Protein AF-A0A7W4KR36-F1 (afdb_monomer_lite)

Radius of gyration: 15.36 Å; chains: 1; bounding box: 35×34×39 Å

Foldseek 3Di:
DDDDDPVCVLVVLQVVQWDWDQDPVRDIDIDGDPDDPSPRVVVPVVVVVCCVVPPDPPPDDDDPDDDDDD

pLDDT: mean 73.07, std 14.58, range [39.0, 94.44]

Structure (mmCIF, N/CA/C/O backbone):
data_AF-A0A7W4KR36-F1
#
_entry.id   AF-A0A7W4KR36-F1
#
loop_
_atom_site.group_PDB
_atom_site.id
_atom_site.type_symbol
_atom_site.label_atom_id
_atom_site.label_alt_id
_atom_site.label_comp_id
_atom_site.label_asym_id
_atom_site.label_entity_id
_atom_site.label_seq_id
_atom_site.pdbx_PDB_ins_code
_atom_site.Cartn_x
_atom_site.Cartn_y
_atom_site.Cartn_z
_atom_site.occupancy
_atom_site.B_iso_or_equiv
_atom_site.auth_seq_id
_atom_site.auth_comp_id
_atom_site.auth_asym_id
_atom_site.auth_atom_id
_atom_site.pdbx_PDB_model_num
ATOM 1 N N . ARG A 1 1 ? -9.657 10.110 -12.373 1.00 60.75 1 ARG A N 1
ATOM 2 C CA . ARG A 1 1 ? -9.304 8.972 -13.256 1.00 60.75 1 ARG A CA 1
ATOM 3 C C . ARG A 1 1 ? -7.810 8.772 -13.116 1.00 60.75 1 ARG A C 1
ATOM 5 O O . ARG A 1 1 ? -7.102 9.757 -13.243 1.00 60.75 1 ARG A O 1
ATOM 12 N N . TRP A 1 2 ? -7.358 7.570 -12.776 1.00 58.72 2 TRP A N 1
ATOM 13 C CA . TRP A 1 2 ? -5.927 7.279 -12.704 1.00 58.72 2 TRP A CA 1
ATOM 14 C C . TRP A 1 2 ? -5.418 6.998 -14.122 1.00 58.72 2 TRP A C 1
ATOM 16 O O . TRP A 1 2 ? -6.072 6.257 -14.862 1.00 58.72 2 TRP A O 1
ATOM 26 N N . GLU A 1 3 ? -4.322 7.633 -14.520 1.00 75.00 3 GLU A N 1
ATOM 27 C CA . GLU A 1 3 ? -3.662 7.417 -15.809 1.00 75.00 3 GLU A CA 1
ATOM 28 C C . GLU A 1 3 ? -2.404 6.585 -15.568 1.00 75.00 3 GLU A C 1
ATOM 30 O O . GLU A 1 3 ? -1.639 6.872 -14.651 1.00 75.00 3 GLU A O 1
ATOM 35 N N . TYR A 1 4 ? -2.240 5.515 -16.340 1.00 70.69 4 TYR A N 1
ATOM 36 C CA . TYR A 1 4 ? -1.138 4.566 -16.220 1.00 70.69 4 TYR A CA 1
ATOM 37 C C . TYR A 1 4 ? -0.810 4.000 -17.601 1.00 70.69 4 TYR A C 1
ATOM 39 O O . TYR A 1 4 ? -1.680 3.954 -18.480 1.00 70.69 4 TYR A O 1
ATOM 47 N N . ASP A 1 5 ? 0.440 3.581 -17.795 1.00 76.50 5 ASP A N 1
ATOM 48 C CA . ASP A 1 5 ? 0.852 2.917 -19.028 1.00 76.50 5 ASP A CA 1
ATOM 49 C C . ASP A 1 5 ? 0.090 1.592 -19.181 1.00 76.50 5 ASP A C 1
ATOM 51 O O . ASP A 1 5 ? -0.125 0.854 -18.220 1.00 76.50 5 ASP A O 1
ATOM 55 N N . ARG A 1 6 ? -0.319 1.259 -20.406 1.00 67.81 6 ARG A N 1
ATOM 56 C CA . ARG A 1 6 ? -1.027 0.014 -20.724 1.00 67.81 6 ARG A CA 1
ATOM 57 C C . ARG A 1 6 ? -0.259 -1.233 -20.264 1.00 67.81 6 ARG A C 1
ATOM 59 O O . ARG A 1 6 ? -0.905 -2.254 -20.018 1.00 67.81 6 ARG A O 1
ATOM 66 N N . ALA A 1 7 ? 1.069 -1.163 -20.176 1.00 76.00 7 ALA A N 1
ATOM 67 C CA . ALA A 1 7 ? 1.909 -2.251 -19.679 1.00 76.00 7 ALA A CA 1
ATOM 68 C C . ALA A 1 7 ? 1.765 -2.494 -18.159 1.00 76.00 7 ALA A C 1
ATOM 70 O O . ALA A 1 7 ? 1.862 -3.634 -17.716 1.00 76.00 7 ALA A O 1
ATOM 71 N N . GLU A 1 8 ? 1.417 -1.475 -17.369 1.00 76.62 8 GLU A N 1
ATOM 72 C CA . GLU A 1 8 ? 1.451 -1.484 -15.890 1.00 76.62 8 GLU A CA 1
ATOM 73 C C . GLU A 1 8 ? 0.154 -2.003 -15.238 1.00 76.62 8 GLU A C 1
ATOM 75 O O . GLU A 1 8 ? -0.258 -1.603 -14.144 1.00 76.62 8 GLU A O 1
ATOM 80 N N . ARG A 1 9 ? -0.553 -2.902 -15.926 1.00 81.00 9 ARG A N 1
ATOM 81 C CA . ARG A 1 9 ? -1.866 -3.408 -15.488 1.00 81.00 9 ARG A CA 1
ATOM 82 C C . ARG A 1 9 ? -1.811 -4.170 -14.167 1.00 81.00 9 ARG A C 1
ATOM 84 O O . ARG A 1 9 ? -2.767 -4.101 -13.396 1.00 81.00 9 ARG A O 1
ATOM 91 N N . GLU A 1 10 ? -0.717 -4.878 -13.918 1.00 80.00 10 GLU A N 1
ATOM 92 C CA . GLU A 1 10 ? -0.519 -5.664 -12.698 1.00 80.00 10 GLU A CA 1
ATOM 93 C C . GLU A 1 10 ? -0.338 -4.762 -11.475 1.00 80.00 10 GLU A C 1
ATOM 95 O O . GLU A 1 10 ? -0.960 -5.002 -10.440 1.00 80.00 10 GLU A O 1
ATOM 100 N N . LEU A 1 11 ? 0.399 -3.656 -11.621 1.00 80.56 11 LEU A N 1
ATOM 101 C CA . LEU A 1 11 ? 0.567 -2.649 -10.574 1.00 80.56 11 LEU A CA 1
ATOM 102 C C . LEU A 1 11 ? -0.767 -1.985 -10.217 1.00 80.56 11 LEU A C 1
ATOM 104 O O . LEU A 1 11 ? -1.119 -1.836 -9.048 1.00 80.56 11 LEU A O 1
ATOM 108 N N . VAL A 1 12 ? -1.572 -1.639 -11.219 1.00 84.31 12 VAL A N 1
ATOM 109 C CA . VAL A 1 12 ? -2.896 -1.053 -10.974 1.00 84.31 12 VAL A CA 1
ATOM 110 C C . VAL A 1 12 ? -3.845 -2.051 -10.314 1.00 84.31 12 VAL A C 1
ATOM 112 O O . VAL A 1 12 ? -4.592 -1.684 -9.404 1.00 84.31 12 VAL A O 1
ATOM 115 N N . ALA A 1 13 ? -3.820 -3.316 -10.735 1.00 83.06 13 ALA A N 1
ATOM 116 C CA . ALA A 1 13 ? -4.590 -4.372 -10.085 1.00 83.06 13 ALA A CA 1
ATOM 117 C C . ALA A 1 13 ? -4.160 -4.568 -8.618 1.00 83.06 13 ALA A C 1
ATOM 119 O O . ALA A 1 13 ? -5.026 -4.719 -7.755 1.00 83.06 13 ALA A O 1
ATOM 120 N N . ALA A 1 14 ? -2.855 -4.484 -8.336 1.00 83.31 14 ALA A N 1
ATOM 121 C CA . ALA A 1 14 ? -2.279 -4.531 -6.994 1.00 83.31 14 ALA A CA 1
ATOM 122 C C . ALA A 1 14 ? -2.870 -3.461 -6.074 1.00 83.31 14 ALA A C 1
ATOM 124 O O . ALA A 1 14 ? -3.426 -3.774 -5.021 1.00 83.31 14 ALA A O 1
ATOM 125 N N . PHE A 1 15 ? -2.799 -2.195 -6.492 1.00 84.75 15 PHE A N 1
ATOM 126 C CA . PHE A 1 15 ? -3.281 -1.075 -5.684 1.00 84.75 15 PHE A CA 1
ATOM 127 C C . PHE A 1 15 ? -4.804 -1.069 -5.525 1.00 84.75 15 PHE A C 1
ATOM 129 O O . PHE A 1 15 ? -5.298 -0.736 -4.450 1.00 84.75 15 PHE A O 1
ATOM 136 N N . ASN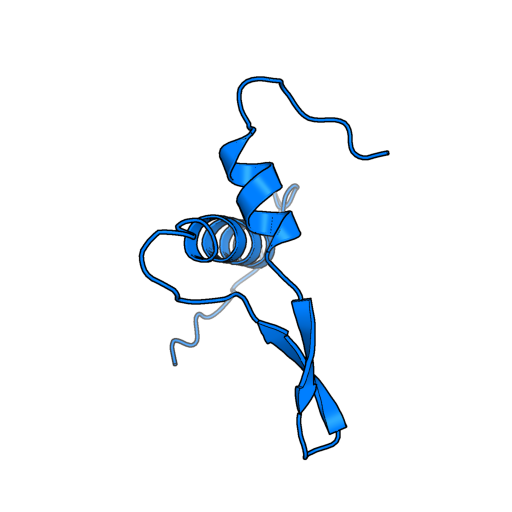 A 1 16 ? -5.559 -1.493 -6.544 1.00 85.12 16 ASN A N 1
ATOM 137 C CA . ASN A 1 16 ? -7.019 -1.606 -6.443 1.00 85.12 16 ASN A CA 1
ATOM 138 C C . ASN A 1 16 ? -7.478 -2.676 -5.437 1.00 85.12 16 ASN A C 1
ATOM 140 O O . ASN A 1 16 ? -8.610 -2.615 -4.960 1.00 85.12 16 ASN A O 1
ATOM 144 N N . ALA A 1 17 ? -6.624 -3.650 -5.116 1.00 83.69 17 ALA A N 1
ATOM 145 C CA . ALA A 1 17 ? -6.917 -4.671 -4.115 1.00 83.69 17 ALA A CA 1
ATOM 146 C C . ALA A 1 17 ? -6.676 -4.195 -2.668 1.00 83.69 17 ALA A C 1
ATOM 148 O O . ALA A 1 17 ? -7.110 -4.868 -1.729 1.00 83.69 17 ALA A O 1
ATOM 149 N N . VAL A 1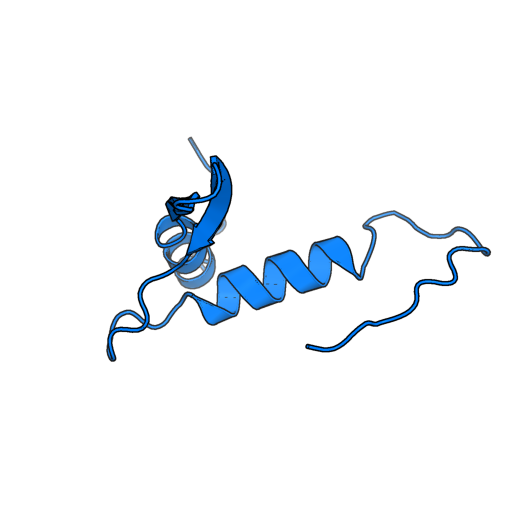 18 ? -5.994 -3.059 -2.470 1.00 86.31 18 VAL A N 1
ATOM 150 C CA . VAL A 1 18 ? -5.721 -2.497 -1.141 1.00 86.31 18 VAL A CA 1
ATOM 151 C C . VAL A 1 18 ? -6.980 -1.832 -0.596 1.00 86.31 18 VAL A C 1
ATOM 153 O O . VAL A 1 18 ? -7.521 -0.897 -1.188 1.00 86.31 18 VAL A O 1
ATOM 156 N N . ARG A 1 19 ? -7.432 -2.273 0.580 1.00 87.44 19 ARG A N 1
ATOM 157 C CA . ARG A 1 19 ? -8.591 -1.700 1.272 1.00 87.44 19 ARG A CA 1
ATOM 158 C C . ARG A 1 19 ? -8.207 -1.111 2.619 1.00 87.44 19 ARG A C 1
ATOM 160 O O . ARG A 1 19 ? -7.412 -1.674 3.365 1.00 87.44 19 ARG A O 1
ATOM 167 N N . LYS A 1 20 ? -8.822 0.024 2.945 1.00 90.25 20 LYS A N 1
ATOM 168 C CA . LYS A 1 20 ? -8.723 0.656 4.260 1.00 90.25 20 LYS A CA 1
ATOM 169 C C . LYS A 1 20 ? -9.601 -0.094 5.257 1.00 90.25 20 LYS A C 1
ATOM 171 O O . LYS A 1 20 ? -10.795 -0.266 5.017 1.00 90.25 20 LYS A O 1
ATOM 176 N N . VAL A 1 21 ? -9.034 -0.466 6.395 1.00 90.19 21 VAL A N 1
ATOM 177 C CA . VAL A 1 21 ? -9.722 -1.184 7.470 1.00 90.19 21 VAL A CA 1
ATOM 178 C C . VAL A 1 21 ? -9.505 -0.471 8.789 1.00 90.19 21 VAL A C 1
ATOM 180 O O . VAL A 1 21 ? -8.444 0.089 9.055 1.00 90.19 21 VAL A O 1
ATOM 183 N N . LYS A 1 22 ? -10.542 -0.457 9.623 1.00 94.44 22 LYS A N 1
ATOM 184 C CA . LYS A 1 22 ? -10.456 0.053 10.987 1.00 94.44 22 LYS A CA 1
ATOM 185 C C . LYS A 1 22 ? -10.315 -1.132 11.932 1.00 94.44 22 LYS A C 1
ATOM 187 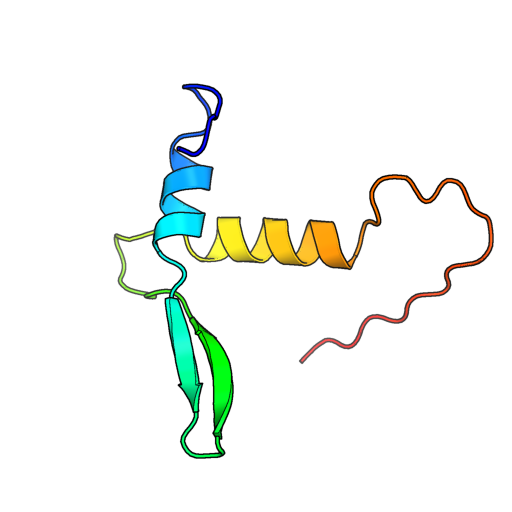O O . LYS A 1 22 ? -11.187 -1.996 11.965 1.00 94.44 22 LYS A O 1
ATOM 192 N N . THR A 1 23 ? -9.220 -1.178 12.680 1.00 89.50 23 THR A N 1
ATOM 193 C CA . THR A 1 23 ? -9.002 -2.223 13.680 1.00 89.50 23 THR A CA 1
ATOM 194 C C . THR A 1 23 ? -9.977 -2.048 14.850 1.00 89.50 23 THR A C 1
ATOM 196 O O . THR A 1 23 ? -10.475 -0.939 15.076 1.00 89.50 23 THR A O 1
ATOM 199 N N . PRO A 1 24 ? -10.229 -3.104 15.646 1.00 89.88 24 PRO A N 1
ATOM 200 C CA . PRO A 1 24 ? -11.059 -2.996 16.847 1.00 89.88 24 PRO A CA 1
ATOM 201 C C . PRO A 1 24 ? -10.578 -1.918 17.833 1.00 89.88 24 PRO A C 1
ATOM 203 O O . PRO A 1 24 ? -11.391 -1.294 18.504 1.00 89.88 24 PRO A O 1
ATOM 206 N N . GLY A 1 25 ? -9.267 -1.646 17.868 1.00 91.00 25 GLY A N 1
ATOM 207 C CA . GLY A 1 25 ? -8.658 -0.578 18.672 1.00 91.00 25 GLY A CA 1
ATOM 208 C C . GLY A 1 25 ? -8.830 0.836 18.105 1.00 91.00 25 GLY A C 1
ATOM 209 O O . GLY A 1 25 ? -8.334 1.792 18.688 1.00 91.00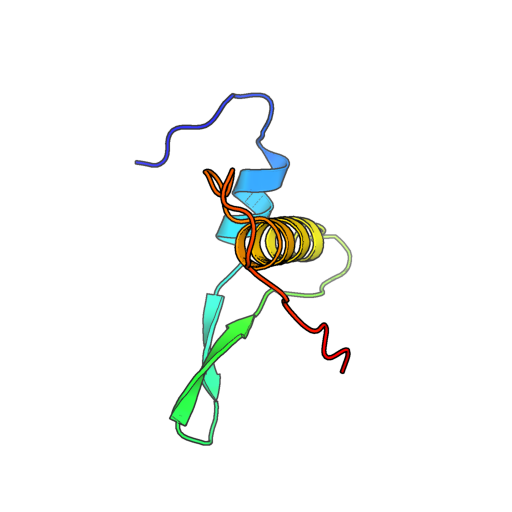 25 GLY A O 1
ATOM 210 N N . GLY A 1 26 ? -9.510 0.991 16.968 1.00 91.19 26 GLY A N 1
ATOM 211 C CA . GLY A 1 26 ? -9.814 2.286 16.362 1.00 91.19 26 GLY A CA 1
ATOM 212 C C . GLY A 1 26 ? -8.776 2.803 15.366 1.00 91.19 26 GLY A C 1
ATOM 213 O O . GLY A 1 26 ? -9.025 3.832 14.736 1.00 91.19 26 GLY A O 1
ATOM 214 N N . PHE A 1 27 ? -7.668 2.087 15.173 1.00 92.19 27 PHE A N 1
ATOM 215 C CA . PHE A 1 27 ? -6.620 2.472 14.232 1.00 92.19 27 PHE A CA 1
ATOM 216 C C . PHE A 1 27 ? -7.029 2.178 12.797 1.00 92.19 27 PHE A C 1
ATOM 218 O O . PHE A 1 27 ? -7.704 1.191 12.510 1.00 92.19 27 PHE A O 1
ATOM 225 N N . ILE A 1 28 ? -6.585 3.034 11.886 1.00 91.56 28 ILE A N 1
ATOM 226 C CA . ILE A 1 28 ? -6.695 2.779 10.458 1.00 91.56 28 ILE A CA 1
ATOM 227 C C . ILE A 1 28 ? -5.485 1.959 10.020 1.00 91.56 28 ILE A C 1
ATOM 229 O O . ILE A 1 28 ? -4.352 2.355 10.269 1.00 91.56 28 ILE A O 1
ATOM 233 N N . THR A 1 29 ? -5.743 0.850 9.340 1.00 89.31 29 THR A N 1
ATOM 234 C CA . THR A 1 29 ? -4.743 0.039 8.648 1.00 89.31 29 THR A CA 1
ATOM 235 C C . THR A 1 29 ? -5.191 -0.224 7.211 1.00 89.31 29 THR A C 1
ATOM 237 O O . THR A 1 29 ? -6.324 0.091 6.833 1.00 89.31 29 THR A O 1
ATOM 240 N N . TYR A 1 30 ? -4.303 -0.789 6.406 1.00 87.88 30 TYR A N 1
ATOM 241 C CA . TYR A 1 30 ? -4.585 -1.206 5.041 1.00 87.88 30 TYR A CA 1
ATOM 242 C C . TYR A 1 30 ? -4.303 -2.697 4.908 1.00 87.88 30 TYR A C 1
ATOM 244 O O . TYR A 1 30 ? -3.313 -3.195 5.439 1.00 87.88 30 TYR A O 1
ATOM 252 N N . GLU A 1 31 ? -5.179 -3.414 4.215 1.00 85.69 31 GLU A N 1
ATOM 253 C CA . GLU A 1 31 ? -5.012 -4.844 3.964 1.00 85.69 31 GLU A CA 1
ATOM 254 C C . GLU A 1 31 ? -5.323 -5.192 2.510 1.00 85.69 31 GLU A C 1
ATOM 256 O O . GLU A 1 31 ? -6.042 -4.473 1.813 1.00 85.69 31 GLU A O 1
ATOM 261 N N . THR A 1 32 ? -4.783 -6.320 2.068 1.00 83.56 32 THR A N 1
ATOM 262 C CA . THR A 1 32 ? -5.039 -6.946 0.770 1.00 83.56 32 THR A CA 1
ATOM 263 C C . THR A 1 32 ? -5.472 -8.389 1.010 1.00 83.56 32 THR A C 1
ATOM 265 O O . THR A 1 32 ? -5.104 -9.002 2.017 1.00 83.56 32 THR A O 1
ATOM 268 N N . ASP A 1 33 ? -6.297 -8.940 0.120 1.00 74.50 33 ASP A N 1
ATOM 269 C CA . ASP A 1 33 ? -6.666 -10.355 0.204 1.00 74.50 33 ASP A CA 1
ATOM 270 C C . ASP A 1 33 ? -5.453 -11.246 -0.129 1.00 74.50 33 ASP A C 1
ATOM 272 O O . ASP A 1 33 ? -4.663 -10.920 -1.014 1.00 74.50 33 ASP A O 1
ATOM 276 N N . ARG A 1 34 ? -5.305 -12.369 0.584 1.00 66.75 34 ARG A N 1
ATOM 277 C CA . ARG A 1 34 ? -4.226 -13.358 0.391 1.00 66.75 34 ARG A CA 1
ATOM 278 C C . ARG A 1 34 ? -4.687 -14.604 -0.375 1.00 66.75 34 ARG A C 1
ATOM 280 O O . ARG A 1 34 ? -3.962 -15.599 -0.426 1.00 66.75 34 ARG A O 1
ATOM 287 N N . ALA A 1 35 ? -5.897 -14.597 -0.935 1.00 59.59 35 ALA A N 1
ATOM 288 C CA . ALA A 1 35 ? -6.438 -15.729 -1.680 1.00 59.59 35 ALA A CA 1
ATOM 289 C C . ALA A 1 35 ? -5.529 -16.136 -2.862 1.00 59.59 35 ALA A C 1
ATOM 291 O O . ALA A 1 35 ? -5.213 -15.326 -3.737 1.00 59.59 35 ALA A O 1
ATOM 292 N N . ARG A 1 36 ? -5.132 -17.422 -2.914 1.00 50.31 36 ARG A N 1
ATOM 293 C CA . ARG A 1 36 ? -4.381 -18.013 -4.040 1.00 50.31 36 ARG A CA 1
ATOM 294 C C . ARG A 1 36 ? -5.140 -17.761 -5.349 1.00 50.31 36 ARG A C 1
ATOM 296 O O . ARG A 1 36 ? -6.209 -18.325 -5.551 1.00 50.31 36 ARG A O 1
ATOM 303 N N . GLY A 1 37 ? -4.575 -16.927 -6.223 1.00 53.12 37 GLY A N 1
ATOM 304 C CA . GLY A 1 37 ? -5.164 -16.544 -7.514 1.00 53.12 37 GLY A CA 1
ATOM 305 C C . GLY A 1 37 ? -5.487 -15.051 -7.648 1.00 53.12 37 GLY A C 1
ATOM 306 O O . GLY A 1 37 ? -5.607 -14.566 -8.768 1.00 53.12 37 GLY A O 1
ATOM 307 N N . ILE A 1 38 ? -5.537 -14.303 -6.539 1.00 55.00 38 ILE A N 1
ATOM 308 C CA . ILE A 1 38 ? -5.614 -12.830 -6.519 1.00 55.00 38 ILE A CA 1
ATOM 309 C C . ILE A 1 38 ? -4.208 -12.300 -6.194 1.00 55.00 38 ILE A C 1
ATOM 311 O O . ILE A 1 38 ? -3.929 -11.739 -5.141 1.00 55.00 38 ILE A O 1
ATOM 315 N N . SER A 1 39 ? -3.259 -12.604 -7.073 1.00 55.81 39 SER A N 1
ATOM 316 C CA . SER A 1 39 ? -1.823 -12.459 -6.813 1.00 55.81 39 SER A CA 1
ATOM 317 C C . SER A 1 39 ? -1.307 -11.048 -7.099 1.00 55.81 39 SER A C 1
ATOM 319 O O . SER A 1 39 ? -0.599 -10.899 -8.081 1.0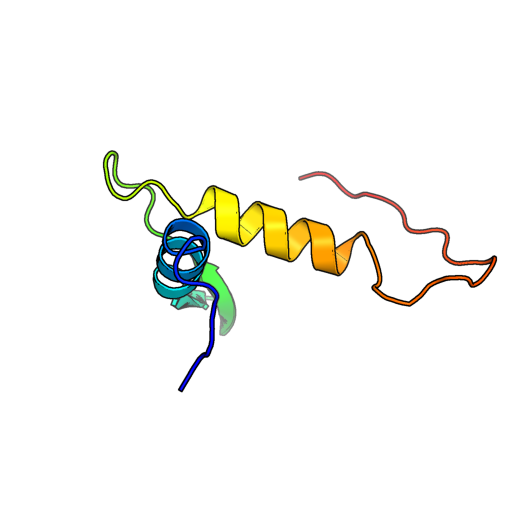0 55.81 39 SER A O 1
ATOM 321 N N . HIS A 1 40 ? -1.611 -10.021 -6.294 1.00 64.94 40 HIS A N 1
ATOM 322 C CA . HIS A 1 40 ? -0.914 -8.726 -6.462 1.00 64.94 40 HIS A CA 1
ATOM 323 C C . HIS A 1 40 ? -0.703 -7.888 -5.187 1.00 64.94 40 HIS A C 1
ATOM 325 O O . HIS A 1 40 ? -0.138 -6.804 -5.276 1.00 64.94 40 HIS A O 1
ATOM 331 N N . GLY A 1 41 ? -1.095 -8.348 -3.992 1.00 67.38 41 GLY A N 1
ATOM 332 C CA . GLY A 1 41 ? -0.878 -7.563 -2.766 1.00 67.38 41 GLY A CA 1
ATOM 333 C C . GLY A 1 41 ? 0.597 -7.211 -2.526 1.00 67.38 41 GLY A C 1
ATOM 334 O O . GLY A 1 41 ? 0.905 -6.081 -2.158 1.00 67.38 41 GLY A O 1
ATOM 335 N N . ASP A 1 42 ? 1.500 -8.151 -2.810 1.00 78.75 42 ASP A N 1
ATOM 336 C CA . ASP A 1 42 ? 2.939 -7.986 -2.584 1.00 78.75 42 ASP A CA 1
ATOM 337 C C . ASP A 1 42 ? 3.561 -6.907 -3.477 1.00 78.75 42 ASP A C 1
ATOM 339 O O . ASP A 1 42 ? 4.458 -6.199 -3.033 1.00 78.75 42 ASP A O 1
ATOM 343 N N . LEU A 1 43 ? 3.054 -6.719 -4.702 1.00 83.56 43 LEU A N 1
ATOM 344 C CA . LEU A 1 43 ? 3.539 -5.676 -5.608 1.00 83.56 43 LEU A CA 1
ATOM 345 C C . LEU A 1 43 ? 3.195 -4.279 -5.073 1.00 83.56 43 LEU A C 1
ATOM 347 O O . LEU A 1 43 ? 4.060 -3.411 -5.025 1.00 83.56 43 LEU A O 1
ATOM 351 N N . ALA A 1 44 ? 1.962 -4.083 -4.591 1.00 85.50 44 ALA A N 1
ATOM 352 C CA . ALA A 1 44 ? 1.571 -2.827 -3.949 1.00 85.50 44 ALA A CA 1
ATOM 353 C C . ALA A 1 44 ? 2.394 -2.573 -2.677 1.00 85.50 44 ALA A C 1
ATOM 355 O O . ALA A 1 44 ? 2.879 -1.460 -2.473 1.00 85.50 44 ALA A O 1
ATOM 356 N N . TRP A 1 45 ? 2.592 -3.603 -1.847 1.00 86.50 45 TRP A N 1
ATOM 357 C CA . TRP A 1 45 ? 3.406 -3.497 -0.635 1.00 86.50 45 TRP A CA 1
ATOM 358 C C . TRP A 1 45 ? 4.862 -3.155 -0.939 1.00 86.50 45 TRP A C 1
ATOM 360 O O . TRP A 1 45 ? 5.401 -2.241 -0.320 1.00 86.50 45 TRP A O 1
ATOM 370 N N . ALA A 1 46 ? 5.480 -3.825 -1.913 1.00 85.94 46 ALA A N 1
ATOM 371 C CA . ALA A 1 46 ? 6.844 -3.542 -2.341 1.00 85.94 46 ALA A CA 1
ATOM 372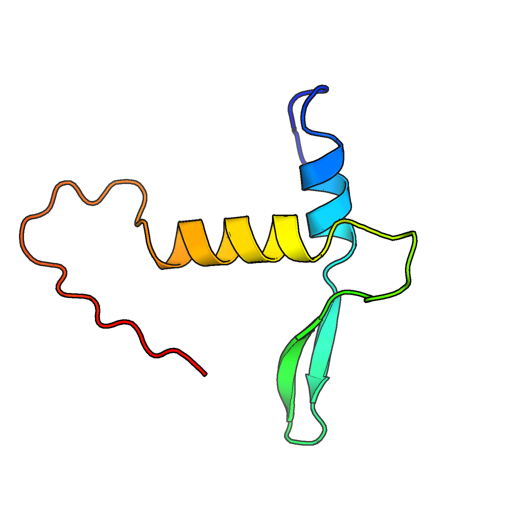 C C . ALA A 1 46 ? 6.985 -2.100 -2.847 1.00 85.94 46 ALA A C 1
ATOM 374 O O . ALA A 1 46 ? 7.922 -1.414 -2.451 1.00 85.94 46 ALA A O 1
ATOM 375 N N . THR A 1 47 ? 6.036 -1.600 -3.647 1.00 85.06 47 THR A N 1
ATOM 376 C CA . THR A 1 47 ? 6.051 -0.205 -4.112 1.00 85.06 47 THR A CA 1
ATOM 377 C C . THR A 1 47 ? 5.878 0.792 -2.966 1.00 85.06 47 THR A C 1
ATOM 379 O O . THR A 1 47 ? 6.595 1.786 -2.917 1.00 85.06 47 THR A O 1
ATOM 382 N N . MET A 1 48 ? 4.964 0.546 -2.022 1.00 86.69 48 MET A N 1
ATOM 383 C CA . MET A 1 48 ? 4.795 1.418 -0.851 1.00 86.69 48 MET A CA 1
ATOM 384 C C . MET A 1 48 ? 6.057 1.448 0.014 1.00 86.69 48 MET A C 1
ATOM 386 O O . MET A 1 48 ? 6.489 2.522 0.424 1.00 86.69 48 MET A O 1
ATOM 390 N N . LEU A 1 49 ? 6.661 0.283 0.262 1.00 84.12 49 LEU A N 1
ATOM 391 C CA . LEU A 1 49 ? 7.917 0.171 1.001 1.00 84.12 49 LEU A CA 1
ATOM 392 C C . LEU A 1 49 ? 9.060 0.872 0.266 1.00 84.12 49 LEU A C 1
ATOM 394 O O . LEU A 1 49 ? 9.829 1.578 0.907 1.00 84.12 49 LEU A O 1
ATOM 398 N N . ALA A 1 50 ? 9.150 0.729 -1.057 1.00 81.81 50 ALA A N 1
ATOM 399 C CA . ALA A 1 50 ? 10.135 1.440 -1.863 1.00 81.81 50 ALA A CA 1
ATOM 400 C C . ALA A 1 50 ? 9.961 2.959 -1.729 1.00 81.81 50 ALA A C 1
ATOM 402 O O . ALA A 1 50 ? 10.918 3.635 -1.399 1.00 81.81 50 ALA A O 1
ATOM 403 N N . VAL A 1 51 ? 8.743 3.494 -1.856 1.00 78.12 51 VAL A N 1
ATOM 404 C CA . VAL A 1 51 ? 8.482 4.942 -1.702 1.00 78.12 51 VAL A CA 1
ATOM 405 C C . VAL A 1 51 ? 8.794 5.455 -0.292 1.00 78.12 51 VAL A C 1
ATOM 407 O O . VAL A 1 51 ? 9.258 6.580 -0.136 1.00 78.12 51 VAL A O 1
ATOM 410 N N . ILE A 1 52 ? 8.525 4.656 0.743 1.00 77.69 52 ILE A N 1
ATOM 411 C CA . ILE A 1 52 ? 8.828 5.033 2.132 1.00 77.69 52 ILE A CA 1
ATOM 412 C C . ILE A 1 52 ? 10.341 5.023 2.390 1.00 77.69 52 ILE A C 1
ATOM 414 O O . ILE A 1 52 ? 10.830 5.864 3.141 1.00 77.69 52 ILE A O 1
ATOM 418 N N . ASN A 1 53 ? 11.070 4.082 1.787 1.00 69.12 53 ASN A N 1
ATOM 419 C CA . ASN A 1 53 ? 12.498 3.875 2.039 1.00 69.12 53 ASN A CA 1
ATOM 420 C C . ASN A 1 53 ? 13.416 4.596 1.039 1.00 69.12 53 ASN A C 1
ATOM 422 O O . ASN A 1 53 ? 14.598 4.770 1.319 1.00 69.12 53 ASN A O 1
ATOM 426 N N . GLU A 1 54 ? 12.891 5.010 -0.110 1.00 72.00 54 GLU A N 1
ATOM 427 C CA . GLU A 1 54 ? 13.601 5.720 -1.169 1.00 72.00 54 GLU A CA 1
ATOM 428 C C . GLU A 1 54 ? 12.882 7.051 -1.445 1.00 72.00 54 GLU A C 1
ATOM 430 O O . GLU A 1 54 ? 11.973 7.124 -2.282 1.00 72.00 54 GLU A O 1
ATOM 435 N N . PRO A 1 55 ? 13.243 8.126 -0.719 1.00 59.66 55 PRO A N 1
ATOM 436 C CA . PRO A 1 55 ? 12.652 9.432 -0.950 1.00 59.66 55 PRO A CA 1
ATOM 437 C C . PRO A 1 55 ? 13.024 9.932 -2.349 1.00 59.66 55 PRO A C 1
ATOM 439 O O . PRO A 1 55 ? 14.179 10.235 -2.656 1.00 59.66 55 PRO A O 1
ATOM 442 N N . ILE A 1 56 ? 12.015 10.052 -3.211 1.00 60.19 56 ILE A N 1
ATOM 443 C CA . ILE A 1 56 ? 12.174 10.602 -4.558 1.00 60.19 56 ILE A CA 1
ATOM 444 C C . ILE A 1 56 ? 12.564 12.083 -4.429 1.00 60.19 56 ILE A C 1
ATOM 446 O O . ILE A 1 56 ? 11.751 12.909 -4.017 1.00 60.19 56 ILE A O 1
ATOM 450 N N . GLY A 1 57 ? 13.812 12.412 -4.779 1.00 63.81 57 GLY A N 1
ATOM 451 C CA . GLY A 1 57 ? 14.373 13.770 -4.700 1.00 63.81 57 GLY A CA 1
ATOM 452 C C . GLY A 1 57 ? 15.370 14.012 -3.557 1.00 63.81 57 GLY A C 1
ATOM 453 O O . GLY A 1 57 ? 15.792 15.151 -3.361 1.00 63.81 57 GLY A O 1
ATOM 454 N N . GLY A 1 58 ? 15.763 12.975 -2.812 1.00 57.00 58 GLY A N 1
ATOM 455 C CA . GLY A 1 58 ? 16.746 13.062 -1.727 1.00 57.00 58 GLY A CA 1
ATOM 456 C C . GLY A 1 58 ? 18.207 13.011 -2.189 1.00 57.00 58 GLY A C 1
ATOM 457 O O . GLY A 1 58 ? 18.934 12.102 -1.809 1.00 57.00 58 GLY A O 1
ATOM 458 N N . GLU A 1 59 ? 18.683 13.991 -2.961 1.00 56.47 59 GLU A N 1
ATOM 459 C CA . GLU A 1 59 ? 20.130 14.187 -3.215 1.00 56.47 59 GLU A CA 1
ATOM 460 C C . GLU A 1 59 ? 20.828 14.935 -2.046 1.00 56.47 59 GLU A C 1
ATOM 462 O O . GLU A 1 59 ? 21.766 15.705 -2.247 1.00 56.47 59 GLU A O 1
ATOM 467 N N . GLY A 1 60 ? 20.351 14.756 -0.804 1.00 54.69 60 GLY A N 1
ATOM 468 C CA . GLY A 1 60 ? 20.786 15.500 0.385 1.00 54.69 60 GLY A CA 1
ATOM 469 C C . GLY A 1 60 ? 21.479 14.630 1.441 1.00 54.69 60 GLY A C 1
ATOM 470 O O . GLY A 1 60 ? 20.911 13.675 1.952 1.00 54.69 60 GLY A O 1
ATOM 471 N N . GLU A 1 61 ? 22.702 15.012 1.809 1.00 51.47 61 GLU A N 1
ATOM 472 C CA . GLU A 1 61 ? 23.749 14.254 2.525 1.00 51.47 61 GLU A CA 1
ATOM 473 C C . GLU A 1 61 ? 23.440 13.706 3.948 1.00 51.47 61 GLU A C 1
ATOM 475 O O . GLU A 1 61 ? 24.350 13.202 4.598 1.00 51.47 61 GLU A O 1
ATOM 480 N N . ASN A 1 62 ? 22.223 13.776 4.508 1.00 53.00 62 ASN A N 1
ATOM 481 C CA . ASN A 1 62 ? 22.035 13.535 5.958 1.00 53.00 62 ASN A CA 1
ATOM 482 C C . ASN A 1 62 ? 20.748 12.809 6.402 1.00 53.00 62 ASN A C 1
ATOM 484 O O . ASN A 1 62 ? 20.239 13.084 7.487 1.00 53.00 62 ASN A O 1
ATOM 488 N N . GLU A 1 63 ? 20.241 11.829 5.655 1.00 57.06 63 GLU A N 1
ATOM 489 C CA . GLU A 1 63 ? 19.096 11.022 6.120 1.00 57.06 63 GLU A CA 1
ATOM 490 C C . GLU A 1 63 ? 19.528 9.604 6.515 1.00 57.06 63 GLU A C 1
ATOM 492 O O . GLU A 1 63 ? 19.445 8.632 5.769 1.00 57.06 63 GLU A O 1
ATOM 497 N N . ARG A 1 64 ? 20.040 9.488 7.746 1.00 56.22 64 ARG A N 1
ATOM 498 C CA . ARG A 1 64 ? 20.307 8.206 8.412 1.00 56.22 64 ARG A CA 1
ATOM 499 C C . ARG A 1 64 ? 18.965 7.582 8.802 1.00 56.22 64 ARG A C 1
ATOM 501 O O . ARG A 1 64 ? 18.436 7.930 9.856 1.00 56.22 64 ARG A O 1
ATOM 508 N N . PHE A 1 65 ? 18.420 6.677 7.992 1.00 57.75 65 PHE A N 1
ATOM 509 C CA . PHE A 1 65 ? 17.170 5.996 8.336 1.00 57.75 65 PHE A CA 1
ATOM 510 C C . PHE A 1 65 ? 17.396 4.528 8.723 1.00 57.75 65 PHE A C 1
ATOM 512 O O . PHE A 1 65 ? 17.997 3.751 7.984 1.00 57.75 65 PHE A O 1
ATOM 519 N N . THR A 1 66 ? 16.955 4.168 9.931 1.00 51.00 66 THR A N 1
ATOM 520 C CA . THR A 1 66 ? 17.157 2.851 10.549 1.00 51.00 66 THR A CA 1
ATOM 521 C C . THR A 1 66 ? 15.969 1.943 10.245 1.00 51.00 66 THR A C 1
ATOM 523 O O . THR A 1 66 ? 14.832 2.271 10.579 1.00 51.00 66 THR A O 1
ATOM 526 N N . VAL A 1 67 ? 16.246 0.784 9.650 1.00 53.81 67 VAL A N 1
ATOM 527 C CA . VAL A 1 67 ? 15.270 -0.284 9.397 1.00 53.81 67 VAL A CA 1
ATOM 528 C C . VAL A 1 67 ? 14.865 -0.933 10.725 1.00 53.81 67 VAL A C 1
ATOM 530 O O . VAL A 1 67 ? 15.728 -1.365 11.486 1.00 53.81 67 VAL A O 1
ATOM 533 N N . MET A 1 68 ? 13.562 -1.032 10.993 1.00 45.84 68 MET A N 1
ATOM 534 C CA . MET A 1 68 ? 13.008 -1.964 11.981 1.00 45.84 68 MET A CA 1
ATOM 535 C C . MET A 1 68 ? 12.233 -3.035 11.213 1.00 45.84 68 MET A C 1
ATOM 537 O O . MET A 1 68 ? 11.159 -2.756 10.680 1.00 45.84 68 MET A O 1
ATOM 541 N N . GLU A 1 69 ? 12.802 -4.237 11.122 1.00 47.06 69 GLU A N 1
ATOM 542 C CA . GLU A 1 69 ? 12.057 -5.435 10.724 1.00 47.06 69 GLU A CA 1
ATOM 543 C C . GLU A 1 69 ? 11.116 -5.854 11.867 1.00 47.06 69 GLU A C 1
ATOM 545 O O . GLU A 1 69 ? 11.464 -5.723 13.045 1.00 47.06 69 GLU A O 1
ATOM 550 N N . PHE A 1 70 ? 9.926 -6.344 11.509 1.00 39.00 70 PHE A N 1
ATOM 551 C CA . PHE A 1 70 ? 8.979 -7.013 12.407 1.00 39.00 70 PHE A CA 1
ATOM 552 C C . PHE A 1 70 ? 8.905 -8.500 12.072 1.00 39.00 70 PHE A C 1
ATOM 554 O O . PHE A 1 70 ? 8.908 -8.819 10.861 1.00 39.00 70 PHE A O 1
#

Sequence (70 aa):
RWEYDRAERELVAAFNAVRKVKTPGGFITYETDRARGISHGDLAWATMLAVINEPIGGEGENERFTVMEF

Secondary structure (DSSP, 8-state):
-----TT-HHHHHHHHT-EEEE-TTS-EEEE----TT-TTHHHHHHHHHHHHHS-TT---TT--------